Protein AF-A0A8S3ITV5-F1 (afdb_monomer_lite)

Radius of gyration: 12.1 Å; chains: 1; bounding box: 36×24×30 Å

Foldseek 3Di:
DCPQDWDWAWDDDPPAKTKIFIDTPQATCDIDIDHDQVCVVVNVLRNVVRDRRNVCVNVCRPPVDDSSVVRD

pLDDT: mean 88.58, std 10.77, range [43.72, 97.0]

Sequence (72 aa):
NDMKKYENLIRMTPGVEYIRVTLKDGRVHGCVFIGDTELEETFENLILNQIDVSSYGETLLDPNIDIADYFD

InterPro domains:
  IPR016156 FAD/NAD-linked reductase, dimerisation domain superfamily [G3DSA:3.30.390.30] (1-63)
  IPR041575 NADH-rubredoxin oxidoreductase, C-terminal [PF18267] (5-50)
  IPR050260 FAD-dependent oxidoreductase [PTHR43429] (4-72)

Organism: NCBI:txid392030

Structure (mmCIF, N/CA/C/O backbone):
data_AF-A0A8S3ITV5-F1
#
_entry.id   AF-A0A8S3ITV5-F1
#
loop_
_atom_site.group_PDB
_atom_site.id
_atom_site.type_symbol
_atom_site.label_atom_id
_atom_site.label_alt_id
_atom_site.label_comp_id
_atom_site.label_asym_id
_atom_site.label_entity_id
_atom_site.label_seq_id
_atom_site.pdbx_PDB_ins_code
_atom_site.Cartn_x
_atom_site.Cartn_y
_atom_site.Cartn_z
_atom_site.occupancy
_atom_site.B_iso_or_equiv
_atom_site.auth_seq_id
_atom_site.auth_comp_id
_atom_site.auth_asym_id
_atom_site.auth_atom_id
_atom_site.pdbx_PDB_model_num
ATOM 1 N N . ASN A 1 1 ? -24.912 -11.095 10.060 1.00 43.72 1 ASN A N 1
ATOM 2 C CA . ASN A 1 1 ? -23.941 -12.156 9.706 1.00 43.72 1 ASN A CA 1
ATOM 3 C C . ASN A 1 1 ? -22.797 -11.444 9.010 1.00 43.72 1 ASN A C 1
ATOM 5 O O . ASN A 1 1 ? -22.716 -11.440 7.788 1.00 43.72 1 ASN A O 1
ATOM 9 N N . ASP A 1 2 ? -22.022 -10.699 9.793 1.00 54.03 2 ASP A N 1
ATOM 10 C CA . ASP A 1 2 ? -21.028 -9.748 9.300 1.00 54.03 2 ASP A CA 1
ATOM 11 C C . ASP A 1 2 ? -19.759 -10.504 8.945 1.00 54.03 2 ASP A C 1
ATOM 13 O O . ASP A 1 2 ? -18.812 -10.610 9.723 1.00 54.03 2 ASP A O 1
ATOM 17 N N . MET A 1 3 ? -19.775 -11.110 7.762 1.00 53.78 3 MET A N 1
ATOM 18 C CA . MET A 1 3 ? -18.579 -11.668 7.157 1.00 53.78 3 MET A CA 1
ATOM 19 C C . MET A 1 3 ? -17.688 -10.480 6.784 1.00 53.78 3 MET A C 1
ATOM 21 O O . MET A 1 3 ? -17.798 -9.951 5.680 1.00 53.78 3 MET A O 1
ATOM 25 N N . LYS A 1 4 ? -16.891 -10.012 7.757 1.00 56.94 4 LYS A N 1
ATOM 26 C CA . LYS A 1 4 ? -15.873 -8.960 7.628 1.00 56.94 4 LYS A CA 1
ATOM 27 C C . LYS A 1 4 ? -15.113 -9.187 6.326 1.00 56.94 4 LYS A C 1
ATOM 29 O O . LYS A 1 4 ? -14.359 -10.158 6.213 1.00 56.94 4 LYS A O 1
ATOM 34 N N . LYS A 1 5 ? -15.427 -8.381 5.310 1.00 78.88 5 LYS A N 1
ATOM 35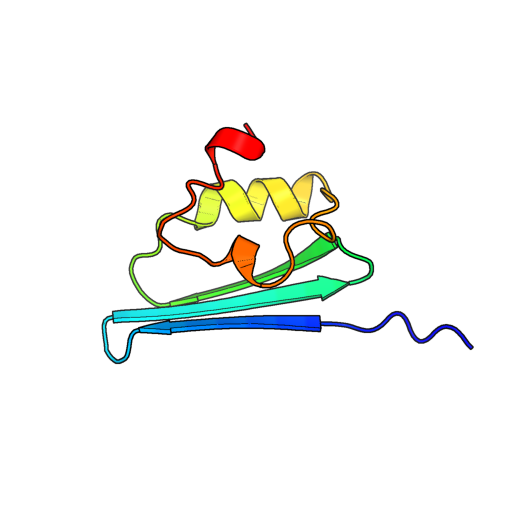 C CA . LYS A 1 5 ? -14.954 -8.605 3.946 1.00 78.88 5 LYS A CA 1
ATOM 36 C C . LYS A 1 5 ? -13.474 -8.277 3.902 1.00 78.88 5 LYS A C 1
ATOM 38 O O . LYS A 1 5 ? -13.062 -7.186 4.284 1.00 78.88 5 LYS A O 1
ATOM 43 N N . TYR A 1 6 ? -12.699 -9.247 3.445 1.00 90.06 6 TYR A N 1
ATOM 44 C CA . TYR A 1 6 ? -11.353 -8.976 2.986 1.00 90.06 6 TYR A CA 1
ATOM 45 C C . TYR A 1 6 ? -11.444 -8.277 1.635 1.00 90.06 6 TYR A C 1
ATOM 47 O O . TYR A 1 6 ? -12.218 -8.692 0.768 1.00 90.06 6 TYR A O 1
ATOM 55 N N . GLU A 1 7 ? -10.645 -7.239 1.470 1.00 92.62 7 GLU A N 1
ATOM 56 C CA . GLU A 1 7 ? -10.505 -6.490 0.231 1.00 92.62 7 GLU A CA 1
ATOM 57 C C . GLU A 1 7 ? -9.053 -6.573 -0.229 1.00 92.62 7 GLU A C 1
ATOM 59 O O . GLU A 1 7 ? -8.140 -6.622 0.593 1.00 92.62 7 GLU A O 1
ATOM 64 N N . ASN A 1 8 ? -8.838 -6.650 -1.541 1.00 93.56 8 ASN A N 1
ATOM 65 C CA . ASN A 1 8 ? -7.499 -6.651 -2.111 1.00 93.56 8 ASN A CA 1
ATOM 66 C C . ASN A 1 8 ? -7.345 -5.440 -3.016 1.00 93.56 8 ASN A C 1
ATOM 68 O O . ASN A 1 8 ? -8.034 -5.342 -4.028 1.00 93.56 8 ASN A O 1
ATOM 72 N N . LEU A 1 9 ? -6.398 -4.581 -2.664 1.00 94.50 9 LEU A N 1
ATOM 73 C CA . LEU A 1 9 ? -5.909 -3.516 -3.521 1.00 94.50 9 LEU A CA 1
ATOM 74 C C . LEU A 1 9 ? -4.721 -4.060 -4.306 1.00 94.50 9 LEU A C 1
ATOM 76 O O . LEU A 1 9 ? -3.855 -4.731 -3.736 1.00 94.50 9 LEU A O 1
ATOM 80 N N . ILE A 1 10 ? -4.695 -3.821 -5.614 1.00 95.12 10 ILE A N 1
ATOM 81 C CA . ILE A 1 10 ? -3.643 -4.330 -6.493 1.00 95.12 10 ILE A CA 1
ATOM 82 C C . ILE A 1 10 ? -3.161 -3.205 -7.400 1.00 95.12 10 ILE A C 1
ATOM 84 O O . ILE A 1 10 ? -3.962 -2.584 -8.094 1.00 95.12 10 ILE A O 1
ATOM 88 N N . ARG A 1 11 ? -1.842 -3.020 -7.454 1.00 94.44 11 ARG A N 1
ATOM 89 C CA . ARG A 1 11 ? -1.152 -2.220 -8.466 1.00 94.44 11 ARG A CA 1
ATOM 90 C C . ARG A 1 11 ? -0.092 -3.084 -9.135 1.00 94.44 11 ARG A C 1
ATOM 92 O O . ARG A 1 11 ? 0.609 -3.848 -8.478 1.00 94.44 11 ARG A O 1
ATOM 99 N N . MET A 1 12 ? 0.019 -2.986 -10.454 1.00 94.69 12 MET A N 1
ATOM 100 C CA . MET A 1 12 ? 1.042 -3.695 -11.216 1.00 94.69 12 MET A CA 1
ATOM 101 C C . MET A 1 12 ? 1.583 -2.790 -12.312 1.00 94.69 12 MET A C 1
ATOM 103 O O . MET A 1 12 ? 0.810 -2.244 -13.100 1.00 94.69 12 MET A O 1
ATOM 107 N N . THR A 1 13 ? 2.906 -2.743 -12.414 1.00 94.12 13 THR A N 1
ATOM 108 C CA . THR A 1 13 ? 3.615 -2.188 -13.564 1.00 94.12 13 THR A CA 1
ATOM 109 C C . THR A 1 13 ? 4.318 -3.354 -14.268 1.00 94.12 13 THR A C 1
ATOM 111 O O . THR A 1 13 ? 5.269 -3.910 -13.712 1.00 94.12 13 THR A O 1
ATOM 114 N N . PRO A 1 14 ? 3.854 -3.798 -15.455 1.00 95.06 14 PRO A N 1
ATOM 115 C CA . PRO A 1 14 ? 4.376 -4.999 -16.104 1.00 95.06 14 PRO A CA 1
ATOM 116 C C . PRO A 1 14 ? 5.898 -4.973 -16.287 1.00 95.06 14 PRO A C 1
ATOM 118 O O . PRO A 1 14 ? 6.442 -4.061 -16.902 1.00 95.06 14 PRO A O 1
ATOM 121 N N . GLY A 1 15 ? 6.576 -6.000 -15.767 1.00 94.56 15 GLY A N 1
ATOM 122 C CA . GLY A 1 15 ? 8.035 -6.131 -15.843 1.00 94.56 15 GLY A CA 1
ATOM 123 C C . GLY A 1 15 ? 8.821 -5.257 -14.860 1.00 94.56 15 GLY A C 1
ATOM 124 O O . GLY A 1 15 ? 10.046 -5.317 -14.883 1.00 94.56 15 GLY A O 1
ATOM 125 N N . VAL A 1 16 ? 8.141 -4.485 -14.009 1.00 94.94 16 VAL A N 1
ATOM 126 C CA . VAL A 1 16 ? 8.765 -3.603 -13.014 1.00 94.94 16 VAL A CA 1
ATOM 127 C C . VAL A 1 16 ? 8.384 -4.048 -11.607 1.00 94.94 16 VAL A C 1
ATOM 129 O O . VAL A 1 16 ? 9.251 -4.469 -10.849 1.00 94.94 16 VAL A O 1
ATOM 132 N N . GLU A 1 17 ? 7.091 -4.028 -11.276 1.00 95.44 17 GLU A N 1
ATOM 133 C CA . GLU A 1 17 ? 6.634 -4.305 -9.913 1.00 95.44 17 GLU A CA 1
ATOM 134 C C . GLU A 1 17 ? 5.223 -4.908 -9.859 1.00 95.44 17 GLU A C 1
ATOM 136 O O . GLU A 1 17 ? 4.385 -4.722 -10.752 1.00 95.44 17 GLU A O 1
ATOM 141 N N . TYR A 1 18 ? 4.950 -5.611 -8.763 1.00 96.31 18 TYR A N 1
ATOM 142 C CA . TYR A 1 18 ? 3.620 -6.076 -8.390 1.00 96.31 18 TYR A CA 1
ATOM 143 C C . TYR A 1 18 ? 3.389 -5.844 -6.902 1.00 96.31 18 TYR A C 1
ATOM 145 O O . TYR A 1 18 ? 4.150 -6.318 -6.059 1.00 96.31 18 TYR A O 1
ATOM 153 N N . ILE A 1 19 ? 2.298 -5.152 -6.597 1.00 95.94 19 ILE A N 1
ATOM 154 C CA . ILE A 1 19 ? 1.905 -4.771 -5.250 1.00 95.94 19 ILE A CA 1
ATOM 155 C C . ILE A 1 19 ? 0.490 -5.275 -5.019 1.00 95.94 19 ILE A C 1
ATOM 157 O O . ILE A 1 19 ? -0.438 -4.948 -5.762 1.00 95.94 19 ILE A O 1
ATOM 161 N N . ARG A 1 20 ? 0.314 -6.063 -3.961 1.00 96.50 20 ARG A N 1
ATOM 162 C CA . ARG A 1 20 ? -1.002 -6.466 -3.465 1.00 96.50 20 ARG A CA 1
ATOM 163 C C . ARG A 1 20 ? -1.093 -6.175 -1.984 1.00 96.50 20 ARG A C 1
ATOM 165 O O . ARG A 1 20 ? -0.278 -6.677 -1.219 1.00 96.50 20 ARG A O 1
ATOM 172 N N . VAL A 1 21 ? -2.141 -5.479 -1.577 1.00 96.12 21 VAL A N 1
ATOM 173 C CA . VAL A 1 21 ? -2.434 -5.182 -0.176 1.00 96.12 21 VAL A CA 1
ATOM 174 C C . VAL A 1 21 ? -3.783 -5.779 0.179 1.00 96.12 21 VAL A C 1
ATOM 176 O O . VAL A 1 21 ? -4.772 -5.560 -0.514 1.00 96.12 21 VAL A O 1
ATOM 179 N N . THR A 1 22 ? -3.820 -6.550 1.260 1.00 95.62 22 THR A N 1
ATOM 180 C CA . THR A 1 22 ? -5.043 -7.148 1.785 1.00 95.62 22 THR A CA 1
ATOM 181 C C . THR A 1 22 ? -5.528 -6.328 2.975 1.00 95.62 22 THR A C 1
ATOM 183 O O . THR A 1 22 ? -4.861 -6.247 4.010 1.00 95.62 22 THR A O 1
ATOM 186 N N . LEU A 1 23 ? -6.718 -5.754 2.834 1.00 94.75 23 LEU A N 1
ATOM 187 C CA . LEU A 1 23 ? -7.414 -5.014 3.875 1.00 94.75 23 LEU A CA 1
ATOM 188 C C . LEU A 1 23 ? -8.480 -5.885 4.540 1.00 94.75 23 LEU A C 1
ATOM 190 O O . LEU A 1 23 ? -9.093 -6.750 3.910 1.00 94.75 23 LEU A O 1
ATOM 194 N N . LYS A 1 24 ? -8.737 -5.620 5.817 1.00 93.31 24 LYS A N 1
ATOM 195 C CA . LYS A 1 24 ? -9.899 -6.125 6.549 1.00 93.31 24 LYS A CA 1
ATOM 196 C C . LYS A 1 24 ? -10.379 -5.035 7.488 1.00 93.31 24 LYS A C 1
ATOM 198 O O . LYS A 1 24 ? -9.596 -4.541 8.295 1.00 93.31 24 LYS A O 1
ATOM 203 N N . ASP A 1 25 ? -11.657 -4.683 7.388 1.00 92.31 25 ASP A N 1
ATOM 204 C CA . ASP A 1 25 ? -12.265 -3.606 8.181 1.00 92.31 25 ASP A CA 1
ATOM 2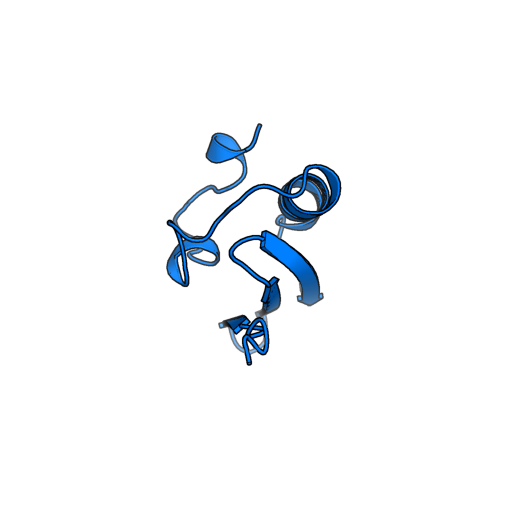05 C C . ASP A 1 25 ? -11.459 -2.292 8.096 1.00 92.31 25 ASP A C 1
ATOM 207 O O . ASP A 1 25 ? -11.174 -1.663 9.112 1.00 92.31 25 ASP A O 1
ATOM 211 N N . GLY A 1 26 ? -11.019 -1.931 6.885 1.00 91.31 26 GLY A N 1
ATOM 212 C CA . GLY A 1 26 ? -10.230 -0.721 6.643 1.00 91.31 26 GLY A CA 1
ATOM 213 C C . GLY A 1 26 ? -8.761 -0.801 7.054 1.00 91.31 26 GLY A C 1
ATOM 214 O O . GLY A 1 26 ? -8.039 0.151 6.816 1.00 91.31 26 GLY A O 1
ATOM 215 N N . ARG A 1 27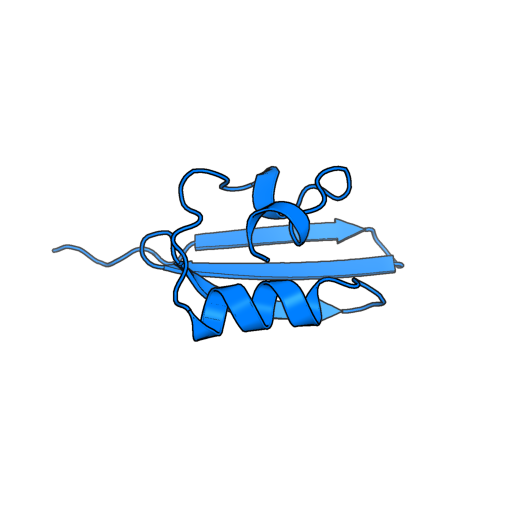 ? -8.281 -1.908 7.635 1.00 93.94 27 ARG A N 1
ATOM 216 C CA . ARG A 1 27 ? -6.904 -2.026 8.152 1.00 93.94 27 ARG A CA 1
ATOM 217 C C . ARG A 1 27 ? -6.073 -2.996 7.338 1.00 93.94 27 ARG A C 1
ATOM 219 O O . ARG A 1 27 ? -6.567 -4.059 6.943 1.00 93.94 27 ARG A O 1
ATOM 226 N N . VAL A 1 28 ? -4.798 -2.671 7.151 1.00 95.19 28 VAL A N 1
ATOM 227 C CA . VAL A 1 28 ? -3.852 -3.556 6.469 1.00 95.19 28 VAL A CA 1
ATOM 228 C C . VAL A 1 28 ? -3.604 -4.804 7.316 1.00 95.19 28 VAL A C 1
ATOM 230 O O . VAL A 1 28 ? -3.215 -4.726 8.478 1.00 95.19 28 VAL A O 1
ATOM 233 N N . HIS A 1 29 ? -3.849 -5.973 6.725 1.00 95.31 29 HIS A N 1
ATOM 234 C CA . HIS A 1 29 ? -3.561 -7.275 7.338 1.00 95.31 29 HIS A CA 1
ATOM 235 C C . HIS A 1 29 ? -2.348 -7.970 6.726 1.00 95.31 29 HIS A C 1
ATOM 237 O O . HIS A 1 29 ? -1.838 -8.934 7.292 1.00 95.31 29 HIS A O 1
ATOM 243 N N . GLY A 1 30 ? -1.916 -7.520 5.555 1.00 95.94 30 GLY A N 1
ATOM 244 C CA . GLY A 1 30 ? -0.741 -8.047 4.895 1.00 95.94 30 GLY A CA 1
ATOM 245 C C . GLY A 1 30 ? -0.599 -7.488 3.495 1.00 95.94 30 GLY A C 1
ATOM 246 O O . GLY A 1 30 ? -1.555 -6.983 2.900 1.00 95.94 30 GLY A O 1
ATOM 247 N N . CYS A 1 31 ? 0.602 -7.622 2.965 1.00 96.31 31 CYS A N 1
ATOM 248 C CA . CYS A 1 31 ? 0.951 -7.169 1.637 1.00 96.31 31 CYS A CA 1
ATOM 249 C C . CYS A 1 31 ? 1.933 -8.141 0.973 1.00 96.31 31 CYS A C 1
ATOM 251 O O . CYS A 1 31 ? 2.594 -8.946 1.628 1.00 96.31 31 CYS A O 1
ATOM 253 N N . VAL A 1 32 ? 1.962 -8.109 -0.355 1.00 97.00 32 VAL A N 1
ATOM 254 C CA . VAL A 1 32 ? 2.951 -8.786 -1.192 1.00 97.00 32 VAL A CA 1
ATOM 255 C C . VAL A 1 32 ? 3.537 -7.724 -2.101 1.00 97.00 32 VAL A C 1
ATOM 257 O O . VAL A 1 32 ? 2.802 -7.150 -2.907 1.00 97.00 32 VAL A O 1
ATOM 260 N N . PHE A 1 33 ? 4.838 -7.496 -1.969 1.00 96.31 33 PHE A N 1
ATOM 261 C CA . PHE A 1 33 ? 5.609 -6.592 -2.811 1.00 96.31 33 PHE A CA 1
ATOM 262 C C . PHE A 1 33 ? 6.617 -7.407 -3.616 1.00 96.31 33 PHE A C 1
ATOM 264 O O . PHE A 1 33 ? 7.275 -8.310 -3.094 1.00 96.31 33 PHE A O 1
ATOM 271 N N . ILE A 1 34 ? 6.669 -7.145 -4.916 1.00 96.12 34 ILE A N 1
ATOM 272 C CA . ILE A 1 34 ? 7.603 -7.757 -5.858 1.00 96.12 34 ILE A CA 1
ATOM 273 C C . ILE A 1 34 ? 8.202 -6.626 -6.681 1.00 96.12 34 ILE A C 1
ATOM 275 O O . ILE A 1 34 ? 7.448 -5.852 -7.268 1.00 96.12 34 ILE A O 1
ATOM 279 N N . GLY A 1 35 ? 9.528 -6.599 -6.782 1.00 94.62 35 GLY A N 1
ATOM 280 C CA . GLY A 1 35 ? 10.268 -5.502 -7.402 1.00 94.62 35 GLY A CA 1
ATOM 281 C C . GLY A 1 35 ? 10.861 -4.577 -6.343 1.00 94.62 35 GLY A C 1
ATOM 282 O O . GLY A 1 35 ? 10.966 -4.966 -5.182 1.00 94.62 35 GLY A O 1
ATOM 283 N N . ASP A 1 36 ? 11.264 -3.389 -6.772 1.00 92.75 36 ASP A N 1
ATOM 284 C CA . ASP A 1 36 ? 11.750 -2.314 -5.907 1.00 92.75 36 ASP A CA 1
ATOM 285 C C . ASP A 1 36 ? 10.589 -1.343 -5.680 1.00 92.75 36 ASP A C 1
ATOM 287 O O . ASP A 1 36 ? 10.170 -0.676 -6.628 1.00 92.75 36 ASP A O 1
ATOM 291 N N . THR A 1 37 ? 9.976 -1.384 -4.493 1.00 89.31 37 THR A N 1
ATOM 292 C CA . THR A 1 37 ? 8.724 -0.651 -4.229 1.00 89.31 37 THR A CA 1
ATOM 293 C C . THR A 1 37 ? 8.887 0.510 -3.264 1.00 89.31 37 THR A C 1
ATOM 295 O O . THR A 1 37 ? 8.074 1.424 -3.318 1.00 89.31 37 THR A O 1
ATOM 298 N N . GLU A 1 38 ? 9.904 0.477 -2.399 1.00 89.62 38 GLU A N 1
ATOM 299 C CA . GLU A 1 38 ? 10.131 1.452 -1.318 1.00 89.62 38 GLU A CA 1
ATOM 300 C C . GLU A 1 38 ? 8.955 1.570 -0.316 1.00 89.62 38 GLU A C 1
ATOM 302 O O . GLU A 1 38 ? 8.922 2.470 0.517 1.00 89.62 38 GLU A O 1
ATOM 307 N N . LEU A 1 39 ? 7.979 0.652 -0.361 1.00 91.69 39 LEU A N 1
ATOM 308 C CA . LEU A 1 39 ? 6.763 0.669 0.464 1.00 91.69 39 LEU A CA 1
ATOM 309 C C . LEU A 1 39 ? 6.868 -0.206 1.725 1.00 91.69 39 LEU A C 1
ATOM 311 O O . LEU A 1 39 ? 5.929 -0.262 2.522 1.00 91.69 39 LEU A O 1
ATOM 315 N N . GLU A 1 40 ? 7.964 -0.943 1.895 1.00 91.69 40 GLU A N 1
ATOM 316 C CA . GLU A 1 40 ? 8.113 -1.983 2.915 1.00 91.69 40 GLU A CA 1
ATOM 317 C C . GLU A 1 40 ? 7.947 -1.425 4.336 1.00 91.69 40 GLU A C 1
ATOM 319 O O . GLU A 1 40 ? 7.133 -1.944 5.102 1.00 91.69 40 GLU A O 1
ATOM 324 N N . GLU A 1 41 ? 8.661 -0.344 4.659 1.00 91.62 41 GLU A N 1
ATOM 325 C CA . GLU A 1 41 ? 8.659 0.272 5.993 1.00 91.62 41 GLU A CA 1
ATOM 326 C C . GLU A 1 41 ? 7.302 0.906 6.323 1.00 91.62 41 GLU A C 1
ATOM 328 O O . GLU A 1 41 ? 6.721 0.639 7.380 1.00 91.62 41 GLU A O 1
ATOM 333 N N . THR A 1 42 ? 6.726 1.671 5.389 1.00 92.19 42 THR A N 1
ATOM 334 C CA . THR A 1 42 ? 5.418 2.300 5.603 1.00 92.19 42 THR A CA 1
ATOM 335 C C . THR A 1 42 ? 4.334 1.253 5.857 1.00 92.19 42 THR A C 1
ATOM 337 O O . THR A 1 42 ? 3.544 1.385 6.793 1.00 92.19 42 THR A O 1
ATOM 340 N N . PHE A 1 43 ? 4.287 0.176 5.066 1.00 94.31 43 PHE A N 1
ATOM 341 C CA . PHE A 1 43 ? 3.267 -0.858 5.251 1.00 94.31 43 PHE A CA 1
ATOM 342 C C . PHE A 1 43 ? 3.518 -1.754 6.464 1.00 94.31 43 PHE A C 1
ATOM 344 O O . PHE A 1 43 ? 2.545 -2.217 7.067 1.00 94.31 43 PHE A O 1
ATOM 351 N N . GLU A 1 44 ? 4.772 -1.966 6.866 1.00 94.25 44 GLU A N 1
ATOM 352 C CA . GLU A 1 44 ? 5.088 -2.577 8.157 1.00 94.25 44 GLU A CA 1
ATOM 353 C C . GLU A 1 44 ? 4.475 -1.750 9.297 1.00 94.25 44 GLU A C 1
ATOM 355 O O . GLU A 1 44 ? 3.727 -2.299 10.110 1.00 94.25 44 GLU A O 1
ATOM 360 N N . ASN A 1 45 ? 4.668 -0.428 9.295 1.00 93.12 45 ASN A N 1
ATOM 361 C CA . ASN A 1 45 ? 4.077 0.472 10.289 1.00 93.12 45 ASN A CA 1
ATOM 362 C C . ASN A 1 45 ? 2.540 0.447 10.274 1.00 93.12 45 ASN A C 1
ATOM 364 O O . ASN A 1 45 ? 1.915 0.356 11.336 1.00 93.12 45 ASN A O 1
ATOM 368 N N . LEU A 1 46 ? 1.912 0.457 9.092 1.00 94.06 46 LEU A N 1
ATOM 369 C CA . LEU A 1 46 ? 0.452 0.347 8.957 1.00 94.06 46 LEU A CA 1
ATOM 370 C C . LEU A 1 46 ? -0.090 -0.954 9.571 1.00 94.06 46 LEU A C 1
ATOM 372 O O . LEU A 1 46 ? -1.118 -0.936 10.257 1.00 94.06 46 LEU A O 1
ATOM 376 N N . ILE A 1 47 ? 0.600 -2.077 9.343 1.00 94.56 47 ILE A N 1
ATOM 377 C CA . ILE A 1 47 ? 0.227 -3.390 9.885 1.00 94.56 47 ILE A CA 1
ATOM 378 C C . ILE A 1 47 ? 0.447 -3.427 11.400 1.00 94.56 47 ILE A C 1
ATOM 380 O O . ILE A 1 47 ? -0.461 -3.826 12.133 1.00 94.56 47 ILE A O 1
ATOM 384 N N . LEU A 1 48 ? 1.619 -3.009 11.884 1.00 95.31 48 LEU A N 1
ATOM 385 C CA . LEU A 1 48 ? 1.976 -3.051 13.306 1.00 95.31 48 LEU A CA 1
ATOM 386 C C . LEU A 1 48 ? 1.043 -2.180 14.153 1.00 95.31 48 LEU A C 1
ATOM 388 O O . LEU A 1 48 ? 0.537 -2.632 15.181 1.00 95.31 48 LEU A O 1
ATOM 392 N N . ASN A 1 49 ? 0.758 -0.963 13.688 1.00 93.75 49 ASN A N 1
ATOM 393 C CA . ASN A 1 49 ? -0.085 -0.003 14.401 1.00 93.75 49 ASN A CA 1
ATOM 394 C C . ASN A 1 49 ? -1.582 -0.178 14.113 1.00 93.75 49 ASN A C 1
ATOM 396 O O . ASN A 1 49 ? -2.414 0.505 14.714 1.00 93.75 49 ASN A O 1
ATOM 400 N N . GLN A 1 50 ? -1.942 -1.106 13.219 1.00 93.56 50 GLN A N 1
ATOM 401 C CA . GLN A 1 50 ? -3.319 -1.366 12.806 1.00 93.56 50 GLN A CA 1
ATOM 402 C C . GLN A 1 50 ? -4.026 -0.092 12.325 1.00 93.56 50 GLN A C 1
ATOM 404 O O . GLN A 1 50 ? -5.181 0.133 12.672 1.00 93.56 50 GLN A O 1
ATOM 409 N N . ILE A 1 51 ? -3.360 0.761 11.551 1.00 91.75 51 ILE A N 1
ATOM 410 C CA . ILE A 1 51 ? -3.933 2.041 11.114 1.00 91.75 51 ILE A CA 1
ATOM 411 C C . ILE A 1 51 ? -5.128 1.793 10.176 1.00 91.75 51 ILE A C 1
ATOM 413 O O . ILE A 1 51 ? -5.105 0.894 9.332 1.00 91.75 51 ILE A O 1
ATOM 417 N N . ASP A 1 52 ? -6.204 2.563 10.362 1.00 92.25 52 ASP A N 1
ATOM 418 C CA . ASP A 1 52 ? -7.382 2.523 9.492 1.00 92.25 52 ASP A CA 1
ATOM 419 C C . ASP A 1 52 ? -7.134 3.383 8.249 1.00 92.25 52 ASP A C 1
ATOM 421 O O . ASP A 1 52 ? -6.964 4.597 8.342 1.00 92.25 52 ASP A O 1
ATOM 425 N N . VAL A 1 53 ? -7.101 2.729 7.091 1.00 91.69 53 VAL A N 1
ATOM 426 C CA . VAL A 1 53 ? -6.847 3.311 5.771 1.00 91.69 53 VAL A CA 1
ATOM 427 C C . VAL A 1 53 ? -8.090 3.287 4.874 1.00 91.69 53 VAL A C 1
ATOM 429 O O . VAL A 1 53 ? -7.995 3.519 3.668 1.00 91.69 53 VAL A O 1
ATOM 432 N N . SER A 1 54 ? -9.275 3.026 5.438 1.00 88.81 54 SER A N 1
ATOM 433 C CA . SER A 1 54 ? -10.538 2.961 4.683 1.00 88.81 54 SER A CA 1
ATOM 434 C C . SER A 1 54 ? -10.865 4.235 3.896 1.00 88.81 54 SER A C 1
ATOM 436 O O . SER A 1 54 ? -11.542 4.155 2.873 1.00 88.81 54 SER A O 1
ATOM 438 N N . SER A 1 55 ? -10.361 5.396 4.326 1.00 88.06 55 SER A N 1
ATOM 439 C CA . SER A 1 55 ? -10.520 6.675 3.623 1.00 88.06 55 SER A CA 1
ATOM 440 C C . SER A 1 55 ? -9.721 6.779 2.323 1.00 88.06 55 SER A C 1
ATOM 442 O O . SER A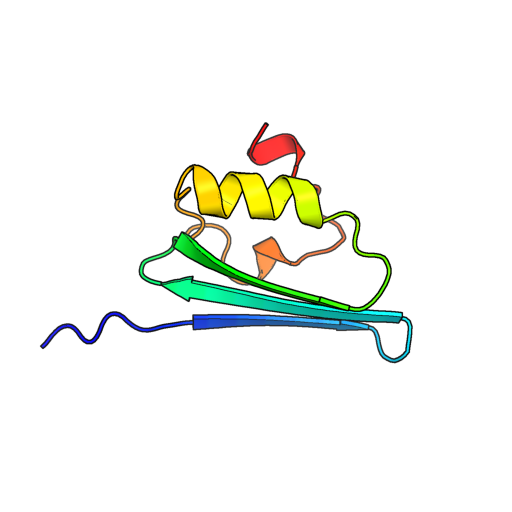 1 55 ? -10.067 7.602 1.481 1.00 88.06 55 SER A O 1
ATOM 444 N N . TYR A 1 56 ? -8.664 5.978 2.163 1.00 87.19 56 TYR A N 1
ATOM 445 C CA . TYR A 1 56 ? -7.782 6.025 0.995 1.00 87.19 56 TYR A CA 1
ATOM 446 C C . TYR A 1 56 ? -8.239 5.039 -0.092 1.00 87.19 56 TYR A C 1
ATOM 448 O O . TYR A 1 56 ? -8.271 5.376 -1.272 1.00 87.19 56 TYR A O 1
ATOM 456 N N . GLY A 1 57 ? -8.672 3.831 0.283 1.00 82.94 57 GLY A N 1
ATOM 457 C CA . GLY A 1 57 ? -9.115 2.830 -0.697 1.00 82.94 57 GLY A CA 1
ATOM 458 C C . GLY A 1 57 ? -8.041 2.570 -1.763 1.00 82.94 57 GLY A C 1
ATOM 459 O O . GLY A 1 57 ? -6.886 2.331 -1.424 1.00 82.94 57 GLY A O 1
ATOM 460 N N . GLU A 1 58 ? -8.394 2.654 -3.051 1.00 81.88 58 GLU A N 1
ATOM 461 C CA . GLU A 1 58 ? -7.449 2.441 -4.163 1.00 81.88 58 GLU A CA 1
ATOM 462 C C . GLU A 1 58 ? -6.315 3.477 -4.230 1.00 81.88 58 GLU A C 1
ATOM 464 O O . GLU A 1 58 ? -5.231 3.144 -4.711 1.00 81.88 58 GLU A O 1
ATOM 469 N N . THR A 1 59 ? -6.511 4.700 -3.715 1.00 88.00 59 THR A N 1
ATOM 470 C CA . THR A 1 59 ? -5.464 5.738 -3.754 1.00 88.00 59 THR A CA 1
ATOM 471 C C . THR A 1 59 ? -4.292 5.425 -2.830 1.00 88.00 59 THR A C 1
ATOM 473 O O . THR A 1 59 ? -3.217 5.984 -3.012 1.00 88.00 59 THR A O 1
ATOM 476 N N . LEU A 1 60 ? -4.454 4.476 -1.900 1.00 89.81 60 LEU A N 1
ATOM 477 C CA . LEU A 1 60 ? -3.373 3.986 -1.044 1.00 89.81 60 LEU A CA 1
ATOM 478 C C . LEU A 1 60 ? -2.192 3.422 -1.851 1.00 89.81 60 LEU A C 1
ATOM 480 O O . LEU A 1 60 ? -1.074 3.395 -1.353 1.00 89.81 60 LEU A O 1
ATOM 484 N N . LEU A 1 61 ? -2.438 2.931 -3.071 1.00 91.06 61 LEU A N 1
ATOM 485 C CA . LEU A 1 61 ? -1.389 2.396 -3.940 1.00 91.06 61 LEU A CA 1
ATOM 486 C C . LEU A 1 61 ? -0.947 3.381 -5.028 1.00 91.06 61 LEU A C 1
ATOM 488 O O . LEU A 1 61 ? -0.169 2.983 -5.891 1.00 91.06 61 LEU A O 1
ATOM 492 N N . ASP A 1 62 ? -1.447 4.618 -5.041 1.00 88.44 62 ASP A N 1
ATOM 493 C CA . ASP A 1 62 ? -1.090 5.599 -6.068 1.00 88.44 62 ASP A CA 1
ATOM 494 C C . ASP A 1 62 ? 0.394 5.991 -5.936 1.00 88.44 62 ASP A C 1
ATOM 496 O O . ASP A 1 62 ? 0.781 6.543 -4.909 1.00 88.44 62 ASP A O 1
ATOM 500 N N . PRO A 1 63 ? 1.236 5.753 -6.960 1.00 85.69 63 PRO A N 1
ATOM 501 C CA . PRO A 1 63 ? 2.660 6.080 -6.896 1.00 85.69 63 PRO A CA 1
ATOM 502 C C . PRO A 1 63 ? 2.945 7.590 -6.862 1.00 85.69 63 PRO A C 1
ATOM 504 O O . PRO A 1 63 ? 4.081 7.986 -6.634 1.00 85.69 63 PRO A O 1
ATOM 507 N N . ASN A 1 64 ? 1.951 8.442 -7.131 1.00 86.19 64 ASN A N 1
ATOM 508 C CA . ASN A 1 64 ? 2.093 9.896 -7.027 1.00 86.19 64 ASN A CA 1
ATOM 509 C C . ASN A 1 64 ? 1.799 10.419 -5.615 1.00 86.19 64 ASN A C 1
ATOM 511 O O . ASN A 1 64 ? 1.944 11.618 -5.373 1.00 86.19 64 ASN A O 1
ATOM 515 N N . ILE A 1 65 ? 1.333 9.5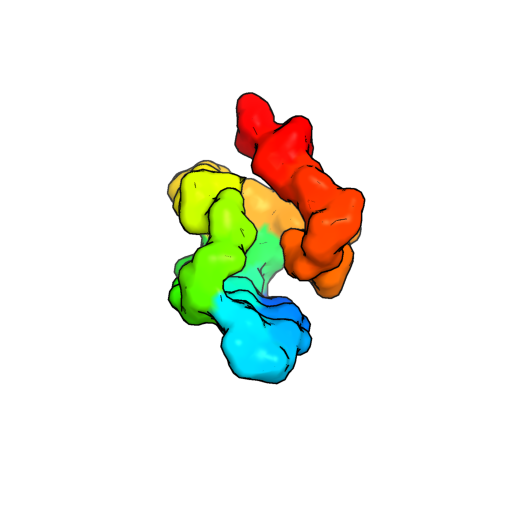54 -4.712 1.00 82.62 65 ILE A N 1
ATOM 516 C CA . ILE A 1 65 ? 1.069 9.887 -3.317 1.00 82.62 65 ILE A CA 1
ATOM 517 C C . ILE A 1 65 ? 2.190 9.280 -2.486 1.00 82.62 65 ILE A C 1
ATOM 519 O O . ILE A 1 65 ? 2.351 8.063 -2.446 1.00 82.62 65 ILE A O 1
ATOM 523 N N . ASP A 1 66 ? 2.938 10.133 -1.795 1.00 82.25 66 ASP A N 1
ATOM 524 C CA . ASP A 1 66 ? 3.858 9.661 -0.772 1.00 82.25 66 ASP A CA 1
ATOM 525 C C . ASP A 1 66 ? 3.049 9.284 0.468 1.00 82.25 66 ASP A C 1
ATOM 527 O O . ASP A 1 66 ? 2.552 10.151 1.185 1.00 82.25 66 ASP A O 1
ATOM 531 N N . ILE A 1 67 ? 2.831 7.987 0.672 1.00 81.88 67 ILE A N 1
ATOM 532 C CA . ILE A 1 67 ? 2.079 7.500 1.825 1.00 81.88 67 ILE A CA 1
ATOM 533 C C . ILE A 1 67 ? 2.897 7.556 3.118 1.00 81.88 67 ILE A C 1
ATOM 535 O O . ILE A 1 67 ? 2.289 7.593 4.185 1.00 81.88 67 ILE A O 1
ATOM 539 N N . ALA A 1 68 ? 4.232 7.574 3.051 1.00 80.44 68 ALA A N 1
ATOM 540 C CA . ALA A 1 68 ? 5.073 7.603 4.244 1.00 80.44 68 ALA A CA 1
ATOM 541 C C . ALA A 1 68 ? 4.822 8.893 5.037 1.00 80.44 68 ALA A C 1
ATOM 543 O O . ALA A 1 68 ? 4.541 8.829 6.231 1.00 80.44 68 ALA A O 1
ATOM 544 N N . ASP A 1 69 ? 4.733 10.028 4.339 1.00 79.69 69 ASP A N 1
ATO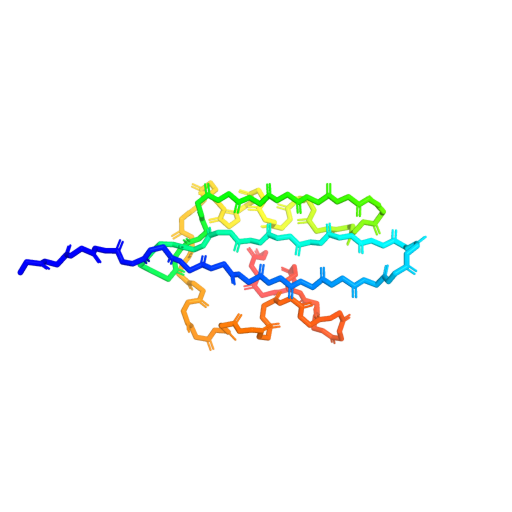M 545 C CA . ASP A 1 69 ? 4.434 11.350 4.910 1.00 79.69 69 ASP A CA 1
ATOM 546 C C . ASP A 1 69 ? 3.110 11.425 5.703 1.00 79.69 69 ASP A C 1
ATOM 548 O O . ASP A 1 69 ? 2.938 12.308 6.545 1.00 79.69 69 ASP A O 1
ATOM 552 N N . TYR A 1 70 ? 2.140 10.544 5.431 1.00 77.56 70 TYR A N 1
ATOM 553 C CA . TYR A 1 70 ? 0.850 10.537 6.138 1.00 77.56 70 TYR A CA 1
ATOM 554 C C . TYR A 1 70 ? 0.856 9.690 7.413 1.00 77.56 70 TYR A C 1
ATOM 556 O O . TYR A 1 70 ? -0.061 9.834 8.231 1.00 77.56 70 TYR A O 1
ATOM 564 N N . PHE A 1 71 ? 1.810 8.766 7.543 1.00 74.12 71 PHE A N 1
ATOM 565 C CA . PHE A 1 71 ? 1.801 7.725 8.573 1.00 74.12 71 PHE A CA 1
ATOM 566 C C . PHE A 1 71 ? 3.068 7.678 9.447 1.00 74.12 71 PHE A C 1
ATOM 568 O O . PHE A 1 71 ? 3.076 6.887 10.395 1.00 74.12 71 PHE A O 1
ATOM 575 N N . ASP A 1 72 ? 4.066 8.524 9.166 1.00 64.31 72 ASP A N 1
ATOM 576 C CA . ASP A 1 72 ? 5.144 8.937 10.089 1.00 64.31 72 ASP A CA 1
ATOM 577 C C . ASP A 1 72 ? 4.674 9.992 11.114 1.00 64.31 72 ASP A C 1
ATOM 579 O O . ASP A 1 72 ? 5.137 9.938 12.282 1.00 64.31 72 ASP A O 1
#

Secondary structure (DSSP, 8-state):
-----EEEEEEEETTTEEEEEEEETTEEEEEEEESS-S-HHHHHHHHHTT-B-TTTGGGGG-TTS-SHHHH-